Protein AF-A0A838RTD0-F1 (afdb_monomer_lite)

Structure (mmCIF, N/CA/C/O backbone):
data_AF-A0A838RTD0-F1
#
_entry.id   AF-A0A838RTD0-F1
#
loop_
_atom_site.group_PDB
_atom_site.id
_atom_site.type_symbol
_atom_site.label_atom_id
_atom_site.label_alt_id
_atom_site.label_comp_id
_atom_site.label_asym_id
_atom_site.label_entity_id
_atom_site.label_seq_id
_atom_site.pdbx_PDB_ins_code
_atom_site.Cartn_x
_atom_site.Cartn_y
_atom_site.Cartn_z
_atom_site.occupancy
_atom_site.B_iso_or_equiv
_atom_site.auth_seq_id
_atom_site.auth_comp_id
_atom_site.auth_asym_id
_atom_site.auth_atom_id
_atom_site.pdbx_PDB_model_num
ATOM 1 N N . MET A 1 1 ? 12.739 -8.342 -0.766 1.00 84.19 1 MET A N 1
ATOM 2 C CA . MET A 1 1 ? 11.582 -8.582 -1.673 1.00 84.19 1 MET A CA 1
ATOM 3 C C . MET A 1 1 ? 10.711 -7.328 -1.752 1.00 84.19 1 MET A C 1
ATOM 5 O O . MET A 1 1 ? 10.479 -6.717 -0.712 1.00 84.19 1 MET A O 1
ATOM 9 N N . LEU A 1 2 ? 10.258 -6.932 -2.950 1.00 92.56 2 LEU A N 1
ATOM 10 C CA . LEU A 1 2 ? 9.360 -5.783 -3.145 1.00 92.56 2 LEU A CA 1
ATOM 11 C C . LEU A 1 2 ? 7.894 -6.229 -3.157 1.00 92.56 2 LEU A C 1
ATOM 13 O O . LEU A 1 2 ? 7.548 -7.224 -3.789 1.00 92.56 2 LEU A O 1
ATOM 17 N N . LEU A 1 3 ? 7.039 -5.477 -2.469 1.00 94.69 3 LEU A N 1
ATOM 18 C CA . LEU A 1 3 ? 5.613 -5.739 -2.327 1.00 94.69 3 LEU A CA 1
ATOM 19 C C . LEU A 1 3 ? 4.804 -4.655 -3.029 1.00 94.69 3 LEU A C 1
ATOM 21 O O . LEU A 1 3 ? 5.074 -3.466 -2.872 1.00 94.69 3 LEU A O 1
ATOM 25 N N . SER A 1 4 ? 3.774 -5.065 -3.764 1.00 95.12 4 SER A N 1
ATOM 26 C CA . SER A 1 4 ? 2.742 -4.142 -4.239 1.00 95.12 4 SER A CA 1
ATOM 27 C C . SER A 1 4 ? 1.995 -3.503 -3.070 1.00 95.12 4 SER A C 1
ATOM 29 O O . SER A 1 4 ? 1.939 -4.051 -1.971 1.00 95.12 4 SER A O 1
ATOM 31 N N . GLU A 1 5 ? 1.329 -2.385 -3.328 1.00 93.88 5 GLU A N 1
ATOM 32 C CA . GLU A 1 5 ? 0.499 -1.684 -2.344 1.00 93.88 5 GLU A CA 1
ATOM 33 C C . GLU A 1 5 ? -0.574 -2.594 -1.707 1.00 93.88 5 GLU A C 1
ATOM 35 O O . GLU A 1 5 ? -0.816 -2.535 -0.504 1.00 93.88 5 GLU A O 1
ATOM 40 N N . LYS A 1 6 ? -1.157 -3.523 -2.483 1.00 95.12 6 LYS A N 1
ATOM 41 C CA . LYS A 1 6 ? -2.097 -4.537 -1.970 1.00 95.12 6 LYS A CA 1
ATOM 42 C C . LYS A 1 6 ? -1.417 -5.526 -1.017 1.00 95.12 6 LYS A C 1
ATOM 44 O O . LYS A 1 6 ? -1.988 -5.866 0.016 1.00 95.12 6 LYS A O 1
ATOM 49 N N . GLN A 1 7 ? -0.225 -6.011 -1.367 1.00 95.62 7 GLN A N 1
ATOM 50 C CA . GLN A 1 7 ? 0.521 -6.958 -0.532 1.00 95.62 7 GLN A CA 1
ATOM 51 C C . GLN A 1 7 ? 1.042 -6.295 0.745 1.00 95.62 7 GLN A C 1
ATOM 53 O O . GLN A 1 7 ? 0.941 -6.891 1.812 1.00 95.62 7 GLN A O 1
ATOM 58 N N . ALA A 1 8 ? 1.542 -5.064 0.645 1.00 94.69 8 ALA A N 1
ATOM 59 C CA . ALA A 1 8 ? 1.991 -4.270 1.781 1.00 94.69 8 ALA A CA 1
ATOM 60 C C . ALA A 1 8 ? 0.844 -4.028 2.773 1.00 94.69 8 ALA A C 1
ATOM 62 O O . ALA A 1 8 ? 0.982 -4.325 3.955 1.00 94.69 8 ALA A O 1
ATOM 63 N N . ALA A 1 9 ? -0.320 -3.597 2.274 1.00 94.50 9 ALA A N 1
ATOM 64 C CA . ALA A 1 9 ? -1.510 -3.369 3.092 1.00 94.50 9 ALA A CA 1
ATOM 65 C C . ALA A 1 9 ? -1.951 -4.649 3.819 1.00 94.50 9 ALA A C 1
ATOM 67 O O . ALA A 1 9 ? -2.168 -4.636 5.028 1.00 94.50 9 ALA A O 1
ATOM 68 N N . LYS A 1 10 ? -2.001 -5.779 3.095 1.00 95.19 10 LYS A N 1
ATOM 69 C CA . LYS A 1 10 ? -2.330 -7.087 3.677 1.00 95.19 10 LYS A CA 1
ATOM 70 C C . LYS A 1 10 ? -1.328 -7.509 4.754 1.00 95.19 10 LYS A C 1
ATOM 72 O O . LYS A 1 10 ? -1.744 -8.032 5.777 1.00 95.19 10 LYS A O 1
ATOM 77 N N . ARG A 1 11 ? -0.028 -7.301 4.523 1.00 92.88 11 ARG A N 1
ATOM 78 C CA . ARG A 1 11 ? 1.036 -7.676 5.467 1.00 92.88 11 ARG A CA 1
ATOM 79 C C . ARG A 1 11 ? 0.942 -6.900 6.780 1.00 92.88 11 ARG A C 1
ATOM 81 O O . ARG A 1 11 ? 1.178 -7.480 7.827 1.00 92.88 11 ARG A O 1
ATOM 88 N N . LEU A 1 12 ? 0.593 -5.621 6.704 1.00 91.19 12 LEU A N 1
ATOM 89 C CA . LEU A 1 12 ? 0.480 -4.731 7.861 1.00 91.19 12 LEU A CA 1
ATOM 90 C C . LEU A 1 12 ? -0.897 -4.765 8.533 1.00 91.19 12 LEU A C 1
ATOM 92 O O . LEU A 1 12 ? -1.079 -4.148 9.573 1.00 91.19 12 LEU A O 1
ATOM 96 N N . GLY A 1 13 ? -1.888 -5.422 7.923 1.00 94.06 13 GLY A N 1
ATOM 97 C CA . GLY A 1 13 ? -3.263 -5.407 8.425 1.00 94.06 13 GLY A CA 1
ATOM 98 C C . GLY A 1 13 ? -3.939 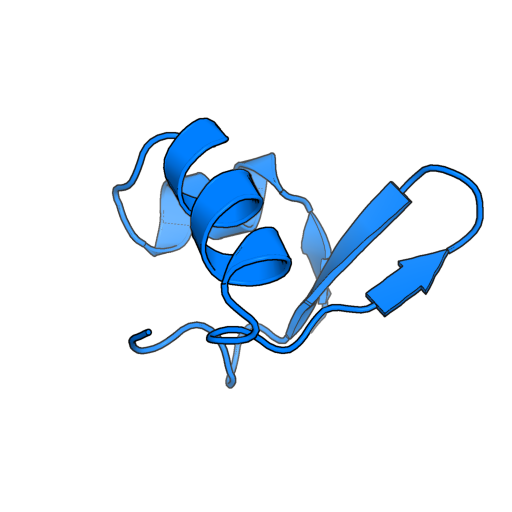-4.033 8.336 1.00 94.06 13 GLY A C 1
ATOM 99 O O . GLY A 1 13 ? -4.859 -3.757 9.098 1.00 94.06 13 GLY A O 1
ATOM 100 N N . VAL A 1 14 ? -3.509 -3.165 7.411 1.00 93.50 14 VAL A N 1
ATOM 101 C CA . VAL A 1 14 ? -4.049 -1.801 7.248 1.00 93.50 14 VAL A CA 1
ATOM 102 C C . VAL A 1 14 ? -4.771 -1.623 5.915 1.00 93.50 14 VAL A C 1
ATOM 104 O O . VAL A 1 14 ? -4.565 -2.365 4.953 1.00 93.50 14 VAL A O 1
ATOM 107 N N . ALA A 1 15 ? -5.601 -0.586 5.819 1.00 95.38 15 ALA A N 1
ATOM 108 C CA . ALA A 1 15 ? -6.190 -0.179 4.550 1.00 95.38 15 ALA A CA 1
ATOM 109 C C . ALA A 1 15 ? -5.131 0.423 3.603 1.00 95.38 15 ALA A C 1
ATOM 111 O O . ALA A 1 15 ? -4.187 1.083 4.033 1.00 95.38 15 ALA A O 1
ATOM 112 N N . ARG A 1 16 ? -5.318 0.276 2.282 1.00 94.50 16 ARG A N 1
ATOM 113 C CA . ARG A 1 16 ? -4.409 0.856 1.266 1.00 94.50 16 ARG A CA 1
ATOM 114 C C . ARG A 1 16 ? -4.253 2.377 1.399 1.00 94.50 16 ARG A C 1
ATOM 116 O O . ARG A 1 16 ? -3.164 2.897 1.191 1.00 94.50 16 ARG A O 1
ATOM 123 N N . ILE A 1 17 ? -5.318 3.076 1.799 1.00 95.81 17 ILE A N 1
ATOM 124 C CA . ILE A 1 17 ? -5.292 4.527 2.029 1.00 95.81 17 ILE A CA 1
ATOM 125 C C . ILE A 1 17 ? -4.309 4.931 3.139 1.00 95.81 17 ILE A C 1
ATOM 127 O O . ILE A 1 17 ? -3.705 5.997 3.063 1.00 95.81 17 ILE A O 1
ATOM 131 N N .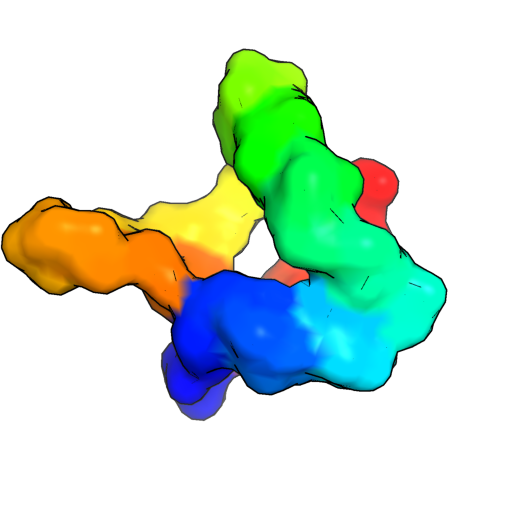 THR A 1 18 ? -4.089 4.067 4.134 1.00 95.19 18 THR A N 1
ATOM 132 C CA . THR A 1 18 ? -3.122 4.300 5.214 1.00 95.19 18 THR A CA 1
ATOM 133 C C . THR A 1 18 ? -1.699 4.378 4.666 1.00 95.19 18 THR A C 1
ATOM 135 O O . THR A 1 18 ? -0.942 5.261 5.057 1.00 95.19 18 THR A O 1
ATOM 138 N N . LEU A 1 19 ? -1.357 3.522 3.697 1.00 94.25 19 LEU A N 1
ATOM 139 C CA . LEU A 1 19 ? -0.059 3.567 3.025 1.00 94.25 19 LEU A CA 1
ATOM 140 C C . LEU A 1 19 ? 0.123 4.850 2.208 1.00 94.25 19 LEU A C 1
ATOM 142 O O . LEU A 1 19 ? 1.206 5.426 2.242 1.00 94.25 19 LEU A O 1
ATOM 146 N N . LEU A 1 20 ? -0.914 5.321 1.502 1.00 94.31 20 LEU A N 1
ATOM 147 C CA . LEU A 1 20 ? -0.864 6.603 0.785 1.00 94.31 20 LEU A CA 1
ATOM 148 C C . LEU A 1 20 ? -0.572 7.758 1.750 1.00 94.31 20 LEU A C 1
ATOM 150 O O . LEU A 1 20 ? 0.399 8.481 1.543 1.00 94.31 20 LEU A O 1
ATOM 154 N N . ARG A 1 21 ? -1.343 7.866 2.837 1.00 95.31 21 ARG A N 1
ATOM 155 C CA . ARG A 1 21 ? -1.162 8.917 3.850 1.00 95.31 21 ARG A CA 1
ATOM 156 C C . ARG A 1 21 ? 0.228 8.880 4.478 1.00 95.31 21 ARG A C 1
ATOM 158 O O . ARG A 1 21 ? 0.848 9.917 4.664 1.00 95.31 21 ARG A O 1
ATOM 165 N N . ALA A 1 22 ? 0.739 7.689 4.779 1.00 93.75 22 ALA A N 1
ATOM 166 C CA . ALA A 1 22 ? 2.075 7.537 5.342 1.00 93.75 22 ALA A CA 1
ATOM 167 C C . ALA A 1 22 ? 3.186 7.939 4.359 1.00 93.75 22 ALA A C 1
ATOM 169 O O . ALA A 1 22 ? 4.199 8.490 4.789 1.00 93.75 22 ALA A O 1
ATOM 170 N N . ARG A 1 23 ? 3.000 7.726 3.045 1.00 93.94 23 ARG A N 1
ATOM 171 C CA . ARG A 1 23 ? 3.921 8.266 2.028 1.00 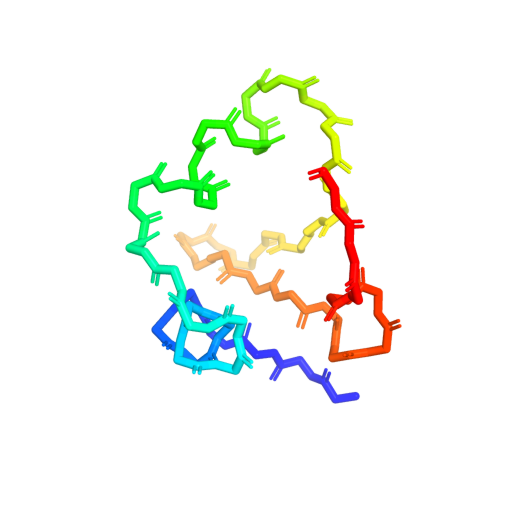93.94 23 ARG A CA 1
ATOM 172 C C . ARG A 1 23 ? 3.867 9.785 1.971 1.00 93.94 23 ARG A C 1
ATOM 174 O O . ARG A 1 23 ? 4.916 10.413 1.942 1.00 93.94 23 ARG A O 1
ATOM 181 N N . GLU A 1 24 ?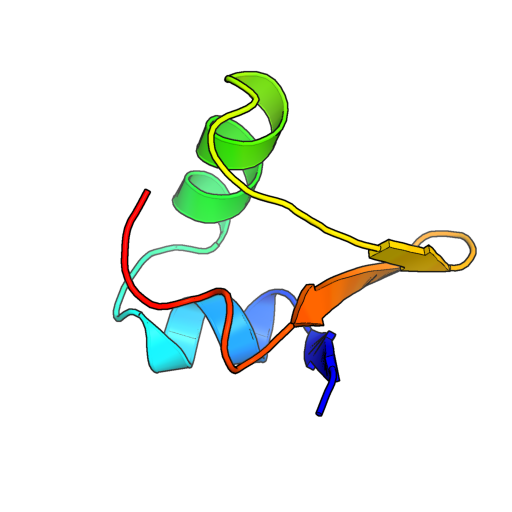 2.667 10.361 1.937 1.00 94.62 24 GLU A N 1
ATOM 182 C CA . GLU A 1 24 ? 2.473 11.818 1.895 1.00 94.62 24 GLU A CA 1
ATOM 183 C C . GLU A 1 24 ? 3.052 12.496 3.141 1.00 94.62 24 GLU A C 1
ATOM 185 O O . GLU A 1 24 ? 3.648 13.563 3.043 1.00 94.62 24 GLU A O 1
ATOM 190 N N . ALA A 1 25 ? 2.960 11.832 4.294 1.00 94.75 25 ALA A N 1
ATOM 191 C CA . ALA A 1 25 ? 3.573 12.263 5.546 1.00 94.75 25 ALA A CA 1
ATOM 192 C C . ALA A 1 25 ? 5.085 11.971 5.645 1.00 94.75 25 ALA A C 1
ATOM 194 O O . ALA A 1 25 ? 5.686 12.268 6.674 1.00 94.75 25 ALA A O 1
ATOM 195 N N . GLY A 1 26 ? 5.702 11.346 4.634 1.00 92.94 26 GLY A N 1
ATOM 196 C CA . GLY A 1 26 ? 7.133 11.018 4.628 1.00 92.94 26 GLY A CA 1
ATOM 197 C C . GLY A 1 26 ? 7.563 9.945 5.637 1.00 92.94 2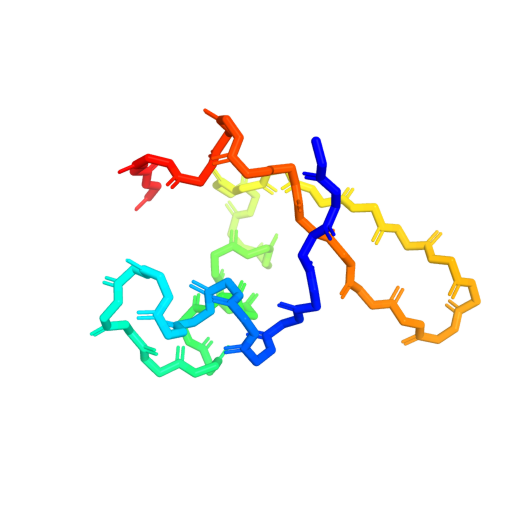6 GLY A C 1
ATOM 198 O O . GLY A 1 26 ? 8.753 9.816 5.910 1.00 92.94 26 GLY A O 1
ATOM 199 N N . ARG A 1 27 ? 6.624 9.168 6.195 1.00 92.00 27 ARG A N 1
ATOM 200 C CA . ARG A 1 27 ? 6.900 8.175 7.252 1.00 92.00 27 ARG A CA 1
ATOM 201 C C . ARG A 1 27 ? 7.376 6.825 6.727 1.00 92.00 27 ARG A C 1
ATOM 203 O O . ARG A 1 27 ? 7.979 6.060 7.469 1.00 92.00 27 ARG A O 1
ATOM 210 N N . ILE A 1 28 ? 7.135 6.529 5.448 1.00 91.62 28 ILE A N 1
ATOM 211 C CA . ILE A 1 28 ? 7.560 5.271 4.824 1.00 91.62 28 ILE A CA 1
ATOM 212 C C . ILE A 1 28 ? 8.410 5.478 3.592 1.00 91.62 28 ILE A C 1
ATOM 214 O O . ILE A 1 28 ? 8.142 6.334 2.749 1.00 91.62 28 ILE A O 1
ATOM 218 N N . ARG A 1 29 ? 9.391 4.589 3.444 1.00 91.44 29 ARG A N 1
ATOM 219 C CA . ARG A 1 29 ? 10.151 4.443 2.207 1.00 91.44 29 ARG A CA 1
ATOM 220 C C . ARG A 1 29 ? 9.368 3.606 1.201 1.00 91.44 29 ARG A C 1
ATOM 222 O O . ARG A 1 29 ? 8.720 2.620 1.549 1.00 91.44 29 ARG A O 1
ATOM 229 N N . PHE A 1 30 ? 9.438 4.010 -0.061 1.00 93.56 30 PHE A N 1
ATOM 230 C CA . PHE A 1 30 ? 8.789 3.331 -1.175 1.00 93.56 30 PHE A CA 1
ATOM 231 C C . PHE A 1 30 ? 9.615 3.494 -2.450 1.00 93.56 30 PHE A C 1
ATOM 233 O O . PHE A 1 30 ? 10.449 4.390 -2.564 1.00 93.56 30 PHE A O 1
ATOM 240 N N . PHE A 1 31 ? 9.340 2.635 -3.423 1.00 94.44 31 PHE A N 1
ATOM 241 C CA . PHE A 1 31 ? 9.926 2.683 -4.755 1.00 94.44 31 PHE A CA 1
ATOM 242 C C . PHE A 1 31 ? 8.833 2.984 -5.769 1.00 94.44 31 PHE A C 1
ATOM 244 O O . PHE A 1 31 ? 7.744 2.405 -5.708 1.00 94.44 31 PHE A O 1
ATOM 251 N N . ARG A 1 32 ? 9.128 3.871 -6.720 1.00 94.31 32 ARG A N 1
ATOM 252 C CA . ARG A 1 32 ? 8.230 4.177 -7.832 1.00 94.31 32 ARG A CA 1
ATOM 253 C C . ARG A 1 32 ? 8.829 3.644 -9.126 1.00 94.31 32 ARG A C 1
ATOM 255 O O . ARG A 1 32 ? 9.923 4.043 -9.505 1.00 94.31 32 ARG A O 1
ATOM 262 N N . ILE A 1 33 ? 8.112 2.737 -9.784 1.00 92.94 33 ILE A N 1
ATOM 263 C CA . ILE A 1 33 ? 8.510 2.152 -11.070 1.00 92.94 33 ILE A CA 1
ATOM 264 C C . ILE A 1 33 ? 7.373 2.414 -12.053 1.00 92.94 33 ILE A C 1
ATOM 266 O O . ILE A 1 33 ? 6.319 1.772 -11.996 1.00 92.94 33 ILE A O 1
ATOM 270 N N . GLY A 1 34 ? 7.563 3.423 -12.905 1.00 92.81 34 GLY A N 1
ATOM 271 C CA . GLY A 1 34 ? 6.486 3.986 -13.716 1.00 92.81 34 GLY A CA 1
ATOM 272 C C . GLY A 1 34 ? 5.335 4.475 -12.831 1.00 92.81 34 GLY A C 1
ATOM 273 O O . GLY A 1 34 ? 5.516 5.309 -11.944 1.00 92.81 34 GLY A O 1
ATOM 274 N N . THR A 1 35 ? 4.141 3.921 -13.041 1.00 92.31 35 THR A N 1
ATOM 275 C CA . THR A 1 35 ? 2.937 4.249 -12.258 1.00 92.31 35 THR A CA 1
ATOM 276 C C . THR A 1 35 ? 2.773 3.409 -10.991 1.00 92.31 35 THR A C 1
ATOM 278 O O . THR A 1 35 ? 1.883 3.686 -10.189 1.00 92.31 35 THR A O 1
ATOM 281 N N . ARG A 1 36 ? 3.613 2.388 -10.778 1.00 92.75 36 ARG A N 1
ATOM 282 C CA . ARG A 1 36 ? 3.482 1.457 -9.650 1.00 92.75 36 ARG A CA 1
ATOM 283 C C . ARG A 1 36 ? 4.266 1.940 -8.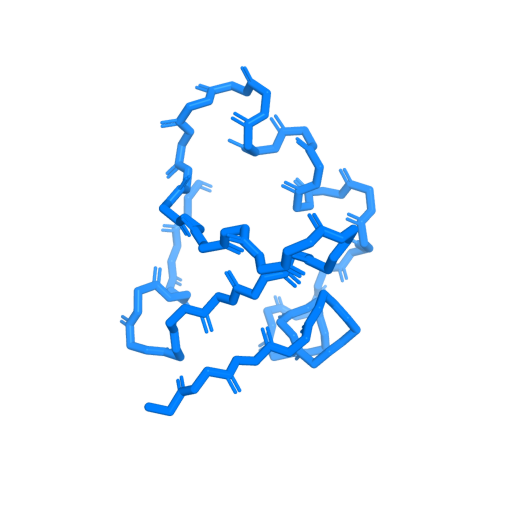435 1.00 92.75 36 ARG A C 1
ATOM 285 O O . ARG A 1 36 ? 5.410 2.375 -8.562 1.00 92.75 36 ARG A O 1
ATOM 292 N N . VAL A 1 37 ? 3.661 1.782 -7.259 1.00 95.19 37 VAL A N 1
ATOM 293 C CA . VAL A 1 37 ? 4.300 1.988 -5.954 1.00 95.19 37 VAL A CA 1
ATOM 294 C C . VAL A 1 37 ? 4.575 0.630 -5.317 1.00 95.19 37 VAL A C 1
ATOM 296 O O . VAL A 1 37 ? 3.672 -0.205 -5.203 1.00 95.19 37 VAL A O 1
ATOM 299 N N . LEU A 1 38 ? 5.828 0.418 -4.921 1.00 95.56 38 LEU A N 1
ATOM 300 C CA . LEU A 1 38 ? 6.309 -0.808 -4.298 1.00 95.56 38 LEU A CA 1
ATOM 301 C C . LEU A 1 38 ? 6.981 -0.516 -2.955 1.00 95.56 38 LEU A C 1
ATOM 303 O O . LEU A 1 38 ? 7.528 0.563 -2.738 1.00 95.56 38 LEU A O 1
ATOM 307 N N . TYR A 1 39 ? 6.985 -1.514 -2.081 1.00 94.56 39 TYR A N 1
ATOM 308 C CA . TYR A 1 39 ? 7.488 -1.407 -0.718 1.00 94.56 39 TYR A CA 1
ATOM 309 C C . TYR A 1 39 ? 8.486 -2.512 -0.397 1.00 94.56 39 TYR A C 1
ATOM 311 O O . TYR A 1 39 ? 8.272 -3.668 -0.760 1.00 94.56 39 TYR A O 1
ATOM 319 N N . GLY A 1 40 ? 9.563 -2.177 0.310 1.00 92.50 40 GLY A N 1
ATOM 320 C CA . GLY A 1 40 ? 10.492 -3.175 0.832 1.00 92.50 40 GLY A CA 1
ATOM 321 C C . GLY A 1 40 ? 9.851 -3.957 1.976 1.00 92.50 40 GLY A C 1
ATOM 322 O O . GLY A 1 40 ? 9.438 -3.362 2.966 1.00 92.50 40 GLY A O 1
ATOM 323 N N . ALA A 1 41 ? 9.780 -5.285 1.866 1.00 88.44 41 ALA A N 1
ATOM 324 C CA . ALA A 1 41 ? 9.162 -6.130 2.895 1.00 88.44 41 ALA A CA 1
ATOM 325 C C . ALA A 1 41 ? 9.808 -5.988 4.289 1.00 88.44 41 ALA A C 1
ATOM 327 O O . ALA A 1 41 ? 9.108 -6.108 5.289 1.00 88.44 41 ALA A O 1
ATOM 328 N N . GLU A 1 42 ? 11.116 -5.722 4.344 1.00 84.06 42 GLU A N 1
ATOM 329 C CA . GLU A 1 42 ? 11.890 -5.544 5.586 1.00 84.06 42 GLU A CA 1
ATOM 330 C C . GLU A 1 42 ? 11.700 -4.158 6.215 1.00 84.06 42 GLU A C 1
ATOM 332 O O . GLU A 1 42 ? 11.885 -3.990 7.410 1.00 84.06 42 GLU A O 1
ATOM 337 N N . GLN A 1 43 ? 11.305 -3.167 5.414 1.00 78.12 43 GLN A N 1
ATOM 338 C CA . GLN A 1 43 ? 11.080 -1.785 5.853 1.00 78.12 43 GLN A CA 1
ATOM 339 C C . GLN A 1 43 ? 9.611 -1.537 6.236 1.00 78.12 43 GLN A C 1
ATOM 341 O O . GLN A 1 43 ? 9.270 -0.470 6.734 1.00 78.12 43 GLN A O 1
ATOM 346 N N . LEU A 1 44 ? 8.737 -2.515 5.977 1.00 81.56 44 LEU A N 1
ATOM 347 C CA . LEU A 1 44 ? 7.313 -2.518 6.314 1.00 81.56 44 LEU A CA 1
ATOM 348 C C . LEU A 1 44 ? 7.096 -3.164 7.687 1.00 81.56 44 LEU A C 1
ATOM 350 O O . LEU A 1 44 ? 6.426 -4.194 7.785 1.00 81.56 44 LEU A O 1
ATOM 354 N N . THR A 1 45 ? 7.699 -2.601 8.728 1.00 72.44 45 THR A N 1
ATOM 355 C CA . THR A 1 45 ? 7.519 -3.098 10.099 1.00 72.44 45 THR A CA 1
ATOM 356 C C . THR A 1 45 ? 6.728 -2.136 10.967 1.00 72.44 45 THR A C 1
ATOM 358 O O . THR A 1 45 ? 5.908 -2.624 11.723 1.00 72.44 45 THR A O 1
ATOM 361 N N . GLU A 1 46 ? 6.871 -0.817 10.806 1.00 64.38 46 GLU A N 1
ATOM 362 C CA . GLU A 1 46 ? 6.094 0.205 11.530 1.00 64.38 46 GLU A CA 1
ATOM 363 C C . GLU A 1 46 ? 6.381 1.599 10.940 1.00 64.38 46 GLU A C 1
ATOM 365 O O . GLU A 1 46 ? 7.488 1.830 10.446 1.00 64.38 46 GLU A O 1
ATOM 370 N N . PHE A 1 47 ? 5.388 2.501 10.944 1.00 66.38 47 PHE A N 1
ATOM 371 C CA . PHE A 1 47 ? 5.494 3.881 10.442 1.00 66.38 47 PHE A CA 1
ATOM 372 C C . PHE A 1 47 ? 4.414 4.824 10.976 1.00 66.38 47 PHE A C 1
ATOM 374 O O . PHE A 1 47 ? 3.337 4.337 11.382 1.00 66.38 47 PHE A O 1
#

Foldseek 3Di:
DKDFLVRLCVVLVHDSVVVVVCVVVVNADWDDDPPTIIHDPVRSPDD

Radius of gyration: 9.44 Å; chains: 1; bounding box: 18×21×25 Å

Sequence (47 aa):
MLLSEKQAAKRLGVARITLLRAREAGRIRFFRIGTRVLYGAEQLTEF

Secondary structure (DSSP, 8-state):
-EEEHHHHHHHHT--HHHHHHHHHTT-S--EEETTEEEEETTT-S--

pLDDT: mean 91.13, std 7.16, range [64.38, 95.81]